Protein AF-A0A933FUB9-F1 (afdb_monomer)

Solvent-accessible surface area (backbone atoms only — not comparable to full-atom values): 6485 Å² total; per-residue (Å²): 135,90,83,84,85,88,80,86,84,77,80,75,79,77,78,80,79,75,74,81,74,70,82,67,77,73,54,90,71,52,78,44,75,47,70,46,88,99,54,66,40,17,46,36,33,28,35,37,64,31,77,91,29,58,87,46,100,74,54,43,64,40,63,72,87,72,70,56,59,45,81,44,77,43,56,65,81,65,48,91,80,30,72,69,47,45,52,50,53,51,53,51,50,50,50,69,76,77,108

Sequence (99 aa):
MKVIRPLLSMLLLAGTLGWIATPVSAQEGVLFKVQMPGTNYCHMKFPAIRPETLSWDRPVLKDASTGDLIDFYGSCNHDPLGKEEIIAQQVQRGRQQWG

Mean predicted aligned error: 11.89 Å

pLDDT: mean 82.63, std 16.96, range [34.78, 96.75]

Foldseek 3Di:
DDDDDDDDPPPPPPPPPVVPPPVPPPQVFWPDWDDDPPDQKIWTKGAAWDPVQLPPPFTDGDDVVVVRMDGDIGGVPDDNRDPVVSVVVVVVVVVVVVD

Structure (mmCIF, N/CA/C/O backbone):
data_AF-A0A933FUB9-F1
#
_entry.id   AF-A0A933FUB9-F1
#
loop_
_atom_site.group_PDB
_atom_site.id
_atom_site.type_symbol
_atom_site.label_atom_id
_atom_site.label_alt_id
_atom_site.label_comp_id
_atom_site.label_asym_id
_atom_site.label_entity_id
_atom_site.label_seq_id
_atom_site.pdbx_PDB_ins_code
_atom_site.Cartn_x
_atom_site.Cartn_y
_atom_site.Cartn_z
_atom_site.occupancy
_atom_site.B_iso_or_equiv
_atom_site.auth_seq_id
_atom_site.auth_comp_id
_atom_site.auth_asym_id
_atom_site.auth_atom_id
_atom_site.pdbx_PDB_model_num
ATOM 1 N N . MET A 1 1 ? 29.792 67.004 8.126 1.00 34.78 1 MET A N 1
ATOM 2 C CA . MET A 1 1 ? 29.092 67.142 6.825 1.00 34.78 1 MET A CA 1
ATOM 3 C C . MET A 1 1 ? 29.251 65.800 6.113 1.00 34.78 1 MET A C 1
ATOM 5 O O . MET A 1 1 ? 30.379 65.410 5.878 1.00 34.78 1 MET A O 1
ATOM 9 N N . LYS A 1 2 ? 28.281 64.882 6.211 1.00 46.78 2 LYS A N 1
ATOM 10 C CA . LYS A 1 2 ? 27.126 64.674 5.309 1.00 46.78 2 LYS A CA 1
ATOM 11 C C . LYS A 1 2 ? 27.558 64.373 3.868 1.00 46.78 2 LYS A C 1
ATOM 13 O O . LYS A 1 2 ? 27.934 65.310 3.187 1.00 46.78 2 LYS A O 1
ATOM 18 N N . VAL A 1 3 ? 27.473 63.100 3.452 1.00 60.06 3 VAL A N 1
ATOM 19 C CA . VAL A 1 3 ? 26.571 62.573 2.395 1.00 60.06 3 VAL A CA 1
ATOM 20 C C . VAL A 1 3 ? 26.639 61.021 2.360 1.00 60.06 3 VAL A C 1
ATOM 22 O O . VAL A 1 3 ? 27.721 60.461 2.291 1.00 60.06 3 VAL A O 1
ATOM 25 N N . ILE A 1 4 ? 25.571 60.322 2.779 1.00 58.31 4 ILE A N 1
ATOM 26 C CA . ILE A 1 4 ? 24.587 59.540 1.976 1.00 58.31 4 ILE A CA 1
ATOM 27 C C . ILE A 1 4 ? 25.009 58.066 1.703 1.00 58.31 4 ILE A C 1
ATOM 29 O O . ILE A 1 4 ? 25.825 57.781 0.839 1.00 58.31 4 ILE A O 1
ATOM 33 N N . ARG A 1 5 ? 24.388 57.129 2.449 1.00 58.66 5 ARG A N 1
ATOM 34 C CA . ARG A 1 5 ? 24.122 55.704 2.088 1.00 58.66 5 ARG A CA 1
ATOM 35 C C . ARG A 1 5 ? 22.916 55.677 1.110 1.00 58.66 5 ARG A C 1
ATOM 37 O O . ARG A 1 5 ? 22.182 56.663 1.185 1.00 58.66 5 ARG A O 1
ATOM 44 N N . PRO A 1 6 ? 22.573 54.629 0.315 1.00 60.72 6 PRO A N 1
ATOM 45 C CA . PRO A 1 6 ? 22.818 53.183 0.494 1.00 60.72 6 PRO A CA 1
ATOM 46 C C . PRO A 1 6 ? 23.139 52.442 -0.842 1.00 60.72 6 PRO A C 1
ATOM 48 O O . PRO A 1 6 ? 23.261 53.062 -1.886 1.00 60.72 6 PRO A O 1
ATOM 51 N N . LEU A 1 7 ? 23.368 51.127 -0.870 1.00 58.91 7 LEU A N 1
ATOM 52 C CA . LEU A 1 7 ? 22.338 50.163 -1.286 1.00 58.91 7 LEU A CA 1
ATOM 53 C C . LEU A 1 7 ? 22.784 48.738 -0.931 1.00 58.91 7 LEU A C 1
ATOM 55 O O . LEU A 1 7 ? 23.895 48.309 -1.234 1.00 58.91 7 LEU A O 1
ATOM 59 N N . LEU A 1 8 ? 21.870 48.033 -0.270 1.00 59.81 8 LEU A N 1
ATOM 60 C CA . LEU A 1 8 ? 21.917 46.620 0.071 1.00 59.81 8 LEU A CA 1
ATOM 61 C C . LEU A 1 8 ? 22.214 45.759 -1.165 1.00 59.81 8 LEU A C 1
ATOM 63 O O . LEU A 1 8 ? 21.364 45.630 -2.042 1.00 59.81 8 LEU A O 1
ATOM 67 N N . SER A 1 9 ? 23.379 45.110 -1.205 1.00 55.38 9 SER A N 1
ATOM 68 C CA . SER A 1 9 ? 23.608 43.986 -2.116 1.00 55.38 9 SER A CA 1
ATOM 69 C C . SER A 1 9 ? 23.111 42.712 -1.434 1.00 55.38 9 SER A C 1
ATOM 71 O O . SER A 1 9 ? 23.855 41.941 -0.835 1.00 55.38 9 SER A O 1
ATOM 73 N N . MET A 1 10 ? 21.788 42.572 -1.435 1.00 62.69 10 MET A N 1
ATOM 74 C CA . MET A 1 10 ? 21.078 41.381 -0.998 1.00 62.69 10 MET A CA 1
ATOM 75 C C . MET A 1 10 ? 21.142 40.364 -2.139 1.00 62.69 10 MET A C 1
ATOM 77 O O . MET A 1 10 ? 20.224 40.270 -2.949 1.00 62.69 10 MET A O 1
ATOM 81 N N . LEU A 1 11 ? 22.249 39.624 -2.238 1.00 60.09 11 LEU A N 1
ATOM 82 C CA . LEU A 1 11 ? 22.315 38.465 -3.122 1.00 60.09 11 LEU A CA 1
ATOM 83 C C . LEU A 1 11 ? 21.666 37.281 -2.395 1.00 60.09 11 LEU A C 1
ATOM 85 O O . LEU A 1 11 ? 22.319 36.488 -1.721 1.00 60.09 11 LEU A O 1
ATOM 89 N N . LEU A 1 12 ? 20.337 37.227 -2.477 1.00 63.34 12 LEU A N 1
ATOM 90 C CA . LEU A 1 12 ? 19.546 36.058 -2.112 1.00 63.34 12 LEU A CA 1
ATOM 91 C C . LEU A 1 12 ? 20.006 34.877 -2.977 1.00 63.34 12 LEU A C 1
ATOM 93 O O . LEU A 1 12 ? 19.679 34.811 -4.162 1.00 63.34 12 LEU A O 1
ATOM 97 N N . LEU A 1 13 ? 20.736 33.926 -2.390 1.00 60.53 13 LEU A N 1
ATOM 98 C CA . LEU A 1 13 ? 20.809 32.573 -2.938 1.00 60.53 13 LEU A CA 1
ATOM 99 C C . LEU A 1 13 ? 19.420 31.950 -2.763 1.00 60.53 13 LEU A C 1
ATOM 101 O O . LEU A 1 13 ? 19.111 31.351 -1.735 1.00 60.53 13 LEU A O 1
ATOM 105 N N . ALA A 1 14 ? 18.557 32.139 -3.759 1.00 63.16 14 ALA A N 1
ATOM 106 C CA . ALA A 1 14 ? 17.342 31.357 -3.896 1.00 63.16 14 ALA A CA 1
ATOM 107 C C . ALA A 1 14 ? 17.761 29.898 -4.118 1.00 63.16 14 ALA A C 1
ATOM 109 O O . ALA A 1 14 ? 18.196 29.521 -5.205 1.00 63.16 14 ALA A O 1
ATOM 110 N N . GLY A 1 15 ? 17.698 29.093 -3.057 1.00 60.06 15 GLY A N 1
ATOM 111 C CA . GLY A 1 15 ? 17.922 27.658 -3.135 1.00 60.06 15 GLY A CA 1
ATOM 112 C C . GLY A 1 15 ? 16.884 27.036 -4.060 1.00 60.06 15 GLY A C 1
ATOM 113 O O . GLY A 1 15 ? 15.716 26.916 -3.700 1.00 60.06 15 GLY A O 1
ATOM 114 N N . THR A 1 16 ? 17.298 26.633 -5.256 1.00 63.81 16 THR A N 1
ATOM 115 C CA . THR A 1 16 ? 16.468 25.851 -6.171 1.00 63.81 16 THR A CA 1
ATOM 116 C C . THR A 1 16 ? 16.495 24.383 -5.762 1.00 63.81 16 THR A C 1
ATOM 118 O O . THR A 1 16 ? 16.966 23.517 -6.489 1.00 63.81 16 THR A O 1
ATOM 121 N N . LEU A 1 17 ? 15.915 24.069 -4.604 1.00 58.47 17 LEU A N 1
ATOM 122 C CA . LEU A 1 17 ? 15.355 22.735 -4.395 1.00 58.47 17 LEU A CA 1
ATOM 123 C C . LEU A 1 17 ? 13.947 22.733 -4.991 1.00 58.47 17 LEU A C 1
ATOM 125 O O . LEU A 1 17 ? 12.939 22.673 -4.293 1.00 58.47 17 LEU A O 1
ATOM 129 N N . GLY A 1 18 ? 13.896 22.854 -6.320 1.00 53.22 18 GLY A N 1
ATOM 130 C CA . GLY A 1 18 ? 12.706 22.552 -7.100 1.00 53.22 18 GLY A CA 1
ATOM 131 C C . GLY A 1 18 ? 12.493 21.049 -7.050 1.00 53.22 18 GLY A C 1
ATOM 132 O O . GLY A 1 18 ? 12.911 20.329 -7.953 1.00 53.22 18 GLY A O 1
ATOM 133 N N . TRP A 1 19 ? 11.905 20.573 -5.954 1.00 59.75 19 TRP A N 1
ATOM 134 C CA . TRP A 1 19 ? 11.381 19.222 -5.853 1.00 59.75 19 TRP A CA 1
A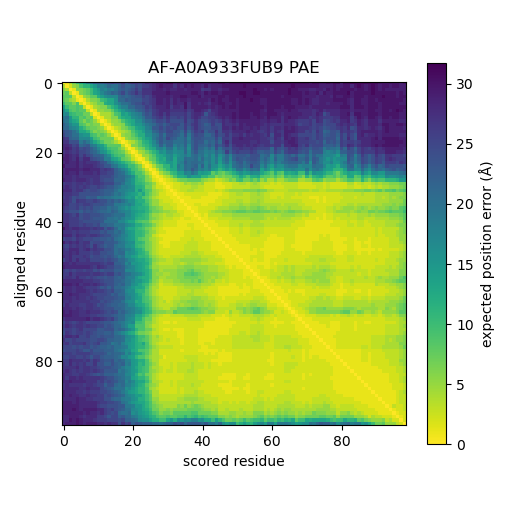TOM 135 C C . TRP A 1 19 ? 10.339 19.095 -6.958 1.00 59.75 19 TRP A C 1
ATOM 137 O O . TRP A 1 19 ? 9.237 19.635 -6.859 1.00 59.75 19 TRP A O 1
ATOM 147 N N . ILE A 1 20 ? 10.705 18.431 -8.051 1.00 55.47 20 ILE A N 1
ATOM 148 C CA . ILE A 1 20 ? 9.757 18.047 -9.087 1.00 55.47 20 ILE A CA 1
ATOM 149 C C . ILE A 1 20 ? 8.940 16.904 -8.481 1.00 55.47 20 ILE A C 1
ATOM 151 O O . ILE A 1 20 ? 9.171 15.729 -8.753 1.00 55.47 20 ILE A O 1
ATOM 155 N N . ALA A 1 21 ? 8.016 17.240 -7.583 1.00 53.88 21 ALA A N 1
ATOM 156 C CA . ALA A 1 21 ? 6.925 16.358 -7.230 1.00 53.88 21 ALA A CA 1
ATOM 157 C C . ALA A 1 21 ? 6.031 16.311 -8.468 1.00 53.88 21 ALA A C 1
ATOM 159 O O . ALA A 1 21 ? 5.075 17.071 -8.594 1.00 53.88 21 ALA A O 1
ATOM 160 N N . THR A 1 22 ? 6.402 15.482 -9.447 1.00 52.59 22 THR A N 1
ATOM 161 C CA . THR A 1 22 ? 5.428 15.092 -10.460 1.00 52.59 22 THR A CA 1
ATOM 162 C C . THR A 1 22 ? 4.291 14.423 -9.690 1.00 52.59 22 THR A C 1
ATOM 164 O O . THR A 1 22 ? 4.561 13.486 -8.929 1.00 52.59 22 THR A O 1
ATOM 167 N N . PRO A 1 23 ? 3.044 14.918 -9.782 1.00 50.28 23 PRO A N 1
ATOM 168 C CA . PRO A 1 23 ? 1.912 14.191 -9.246 1.00 50.28 23 PRO A CA 1
ATOM 169 C C . PRO A 1 23 ? 1.769 12.954 -10.125 1.00 50.28 23 PRO A C 1
ATOM 171 O O . PRO A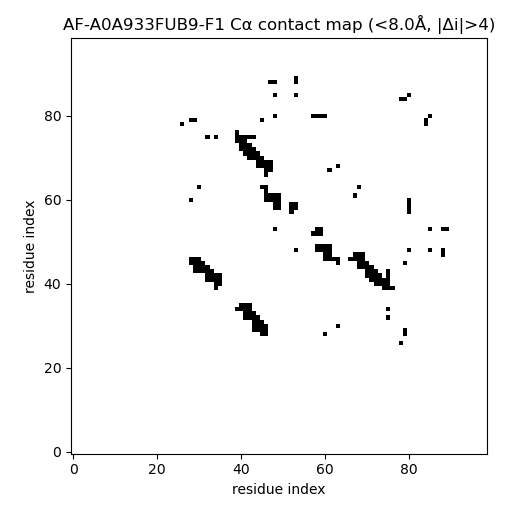 1 23 ? 1.094 12.959 -11.151 1.00 50.28 23 PRO A O 1
ATOM 174 N N . VAL A 1 24 ? 2.492 11.899 -9.769 1.00 53.56 24 VAL A N 1
ATOM 175 C CA . VAL A 1 24 ? 2.208 10.574 -10.282 1.00 53.56 24 VAL A CA 1
ATOM 176 C C . VAL A 1 24 ? 0.785 10.292 -9.818 1.00 53.56 24 VAL A C 1
ATOM 178 O O . VAL A 1 24 ? 0.473 10.468 -8.639 1.00 53.56 24 VAL A O 1
ATOM 181 N N . SER A 1 25 ? -0.089 9.988 -10.776 1.00 50.91 25 SER A N 1
ATOM 182 C CA . SER A 1 25 ? -1.497 9.663 -10.555 1.00 50.91 25 SER A CA 1
ATOM 183 C C . SER A 1 25 ? -1.644 8.870 -9.262 1.00 50.91 25 SER A C 1
ATOM 185 O O . SER A 1 25 ? -1.030 7.805 -9.144 1.00 50.91 25 SER A O 1
ATOM 187 N N . ALA A 1 26 ? -2.389 9.410 -8.294 1.00 53.56 26 ALA A N 1
ATOM 188 C CA . ALA A 1 26 ? -2.676 8.703 -7.058 1.00 53.56 26 ALA A CA 1
ATOM 189 C C . ALA A 1 26 ? -3.312 7.365 -7.445 1.00 53.56 26 ALA A C 1
ATOM 191 O O . ALA A 1 26 ? -4.425 7.337 -7.968 1.00 53.56 26 ALA A O 1
ATOM 192 N N . GLN A 1 27 ? -2.568 6.268 -7.281 1.00 63.12 27 GLN A N 1
ATOM 193 C CA . GLN A 1 27 ? -3.162 4.943 -7.330 1.00 63.12 27 GLN A CA 1
ATOM 194 C C . GLN A 1 27 ? -4.255 4.920 -6.259 1.00 63.12 27 GLN A C 1
ATOM 196 O O . GLN A 1 27 ? -3.998 5.320 -5.121 1.00 63.12 27 GLN A O 1
ATOM 201 N N . GLU A 1 28 ? -5.469 4.524 -6.643 1.00 68.12 28 GLU A N 1
ATOM 202 C CA . GLU A 1 28 ? -6.635 4.480 -5.757 1.00 68.12 28 GLU A CA 1
ATOM 203 C C . GLU A 1 28 ? -6.249 3.800 -4.428 1.00 68.12 28 GLU A C 1
ATOM 205 O O . GLU A 1 28 ? -5.796 2.656 -4.415 1.00 68.12 28 GLU A O 1
ATOM 210 N N . GLY A 1 29 ? -6.359 4.527 -3.311 1.00 81.12 29 GLY A N 1
ATOM 211 C CA . GLY A 1 29 ? -6.012 4.026 -1.977 1.00 81.12 29 GLY A CA 1
ATOM 212 C C . GLY A 1 29 ? -4.571 4.243 -1.490 1.00 81.12 29 GLY A C 1
ATOM 213 O O . GLY A 1 29 ? -4.285 3.936 -0.334 1.00 81.12 29 GLY A O 1
ATOM 214 N N . VAL A 1 30 ? -3.665 4.821 -2.286 1.00 91.31 30 VAL A N 1
ATOM 215 C CA . VAL A 1 30 ? -2.353 5.281 -1.793 1.00 91.31 30 VAL A CA 1
ATOM 216 C C . VAL A 1 30 ? -2.494 6.661 -1.151 1.00 91.31 30 VAL A C 1
ATOM 218 O O . VAL A 1 30 ? -2.832 7.635 -1.816 1.00 91.31 30 VAL A O 1
ATOM 221 N N . LEU A 1 31 ? -2.205 6.757 0.148 1.00 91.69 31 LEU A N 1
ATOM 222 C CA . LEU A 1 31 ? -2.323 7.999 0.924 1.00 91.69 31 LEU A CA 1
ATOM 223 C C . LEU A 1 31 ? -1.136 8.931 0.703 1.00 91.69 31 LEU A C 1
ATOM 225 O O . LEU A 1 31 ? -1.272 10.151 0.730 1.00 91.69 31 LEU A O 1
ATOM 229 N N . PHE A 1 32 ? 0.046 8.348 0.533 1.00 90.75 32 PHE A N 1
ATOM 230 C CA . PHE A 1 32 ? 1.288 9.083 0.377 1.00 90.75 32 PHE A CA 1
ATOM 231 C C . PHE A 1 32 ? 2.283 8.282 -0.454 1.00 90.75 32 PHE A C 1
ATOM 233 O O . PHE A 1 32 ? 2.361 7.059 -0.339 1.00 90.75 32 PHE A O 1
ATOM 240 N N . LYS A 1 33 ? 3.063 8.989 -1.272 1.00 94.31 33 LYS A N 1
ATOM 241 C CA . LYS A 1 33 ? 4.114 8.422 -2.111 1.00 94.31 33 LYS A CA 1
ATOM 242 C C . LYS A 1 33 ? 5.233 9.437 -2.297 1.00 94.31 33 LYS A C 1
ATOM 244 O O . LYS A 1 33 ? 4.992 10.533 -2.796 1.00 94.31 33 LYS A O 1
ATOM 249 N N . VAL A 1 34 ? 6.454 9.053 -1.941 1.00 94.81 34 VAL A N 1
ATOM 250 C CA . VAL A 1 34 ? 7.668 9.840 -2.174 1.00 94.81 34 VAL A CA 1
ATOM 251 C C . VAL A 1 34 ? 8.703 8.996 -2.890 1.00 94.81 34 VAL A C 1
ATOM 253 O O . VAL A 1 34 ? 9.156 7.972 -2.385 1.00 94.81 34 VAL A O 1
ATOM 256 N N . GLN A 1 35 ? 9.075 9.457 -4.079 1.00 95.75 35 GLN A N 1
ATOM 257 C CA . GLN A 1 35 ? 10.092 8.844 -4.919 1.00 95.75 35 GLN A CA 1
ATOM 258 C C . GLN A 1 35 ? 11.480 9.371 -4.562 1.00 95.75 35 GLN A C 1
ATOM 260 O O . GLN A 1 35 ? 11.683 10.578 -4.409 1.00 95.75 35 GLN A O 1
ATOM 265 N N . MET A 1 36 ? 12.452 8.464 -4.486 1.00 93.50 36 MET A N 1
ATOM 266 C CA . MET A 1 36 ? 13.861 8.816 -4.381 1.00 93.50 36 MET A CA 1
ATOM 267 C C . MET A 1 36 ? 14.367 9.347 -5.739 1.00 93.50 36 MET A C 1
ATOM 269 O O . MET A 1 36 ? 14.219 8.652 -6.752 1.00 93.50 36 MET A O 1
ATOM 273 N N . PRO A 1 37 ? 14.982 10.548 -5.784 1.00 93.94 37 PRO A N 1
ATOM 274 C CA . PRO A 1 37 ? 15.415 11.179 -7.030 1.00 93.94 37 PRO A CA 1
ATOM 275 C C . PRO A 1 37 ? 16.284 10.268 -7.902 1.00 93.94 37 PRO A C 1
ATOM 277 O O . PRO A 1 37 ? 17.219 9.638 -7.416 1.00 93.94 37 PRO A O 1
ATOM 280 N N . GLY A 1 38 ? 15.981 10.211 -9.201 1.00 93.69 38 GLY A N 1
ATOM 281 C CA . GLY A 1 38 ? 16.749 9.425 -10.173 1.00 93.69 38 GLY A CA 1
ATOM 282 C C . GLY A 1 38 ? 16.544 7.906 -10.106 1.00 93.69 38 GLY A C 1
ATOM 283 O O . GLY A 1 38 ? 17.248 7.181 -10.802 1.00 93.69 38 GLY A O 1
ATOM 284 N N . THR A 1 39 ? 15.594 7.405 -9.308 1.00 94.69 39 THR A N 1
ATOM 285 C CA . THR A 1 39 ? 15.332 5.961 -9.161 1.00 94.69 39 THR A CA 1
ATOM 286 C C . THR A 1 39 ? 13.840 5.633 -9.262 1.00 94.69 39 THR A C 1
ATOM 288 O O . THR A 1 39 ? 12.996 6.514 -9.127 1.00 94.69 39 THR A O 1
ATOM 291 N N . ASN A 1 40 ? 13.491 4.355 -9.444 1.00 93.44 40 ASN A N 1
ATOM 292 C CA . ASN A 1 40 ? 12.115 3.857 -9.287 1.00 93.44 40 ASN A CA 1
ATOM 293 C C . ASN A 1 40 ? 11.825 3.388 -7.846 1.00 93.44 40 ASN A C 1
ATOM 295 O O . ASN A 1 40 ? 10.960 2.543 -7.636 1.00 93.44 40 ASN A O 1
ATOM 299 N N . TYR A 1 41 ? 12.585 3.865 -6.861 1.00 95.56 41 TYR A N 1
ATOM 300 C CA . TYR A 1 41 ? 12.390 3.502 -5.464 1.00 95.56 41 TYR A CA 1
ATOM 301 C C . TYR A 1 41 ? 11.500 4.535 -4.772 1.00 95.56 41 TYR A C 1
ATOM 303 O O . TYR A 1 41 ? 11.758 5.737 -4.852 1.00 95.56 41 TYR A O 1
ATOM 311 N N . CYS A 1 42 ? 10.462 4.071 -4.088 1.00 96.25 42 CYS A N 1
ATOM 312 C CA . CYS A 1 42 ? 9.492 4.887 -3.386 1.00 96.25 42 CYS A CA 1
ATOM 313 C C . CYS A 1 42 ? 9.296 4.423 -1.947 1.00 96.25 42 CYS A C 1
ATOM 315 O O . CYS A 1 42 ? 9.280 3.230 -1.649 1.00 96.25 42 CYS A O 1
ATOM 317 N N . HIS A 1 43 ? 9.059 5.409 -1.091 1.00 96.75 43 HIS A N 1
ATOM 318 C CA . HIS A 1 43 ? 8.374 5.255 0.181 1.00 96.75 43 HIS A CA 1
ATOM 319 C C . HIS A 1 43 ? 6.883 5.521 -0.052 1.00 96.75 43 HIS A C 1
ATOM 321 O O . HIS A 1 43 ? 6.517 6.592 -0.540 1.00 96.75 43 HIS A O 1
ATOM 327 N N . MET A 1 44 ? 6.028 4.542 0.224 1.00 95.50 44 MET A N 1
ATOM 328 C CA . MET A 1 44 ? 4.583 4.611 0.012 1.00 95.50 44 MET A CA 1
ATOM 329 C C . MET A 1 44 ? 3.838 4.275 1.296 1.00 95.50 44 MET A C 1
ATOM 331 O O . MET A 1 44 ? 4.265 3.418 2.061 1.00 95.50 44 MET A O 1
ATOM 335 N N . LYS A 1 45 ? 2.688 4.917 1.502 1.00 96.06 45 LYS A N 1
ATOM 336 C CA . LYS A 1 45 ? 1.789 4.623 2.617 1.00 96.06 45 LYS A CA 1
ATOM 337 C C . LYS A 1 45 ? 0.371 4.402 2.112 1.00 96.06 45 LYS A C 1
ATOM 339 O O . LYS A 1 45 ? -0.162 5.255 1.401 1.00 96.06 45 LYS A O 1
ATOM 344 N N . PHE A 1 46 ? -0.237 3.282 2.481 1.00 96.19 46 PHE A N 1
ATOM 345 C CA . PHE A 1 46 ? -1.588 2.894 2.059 1.00 96.19 46 PHE A CA 1
ATOM 346 C C . PHE A 1 46 ? -2.284 2.055 3.145 1.00 96.19 46 PHE A C 1
ATOM 348 O O . PHE A 1 46 ? -1.593 1.467 3.974 1.00 96.19 46 PHE A O 1
ATOM 355 N N . PRO A 1 47 ? -3.627 2.004 3.207 1.00 96.56 47 PRO A N 1
ATOM 356 C CA . PRO A 1 47 ? -4.329 1.163 4.174 1.00 96.56 47 PRO A CA 1
ATOM 357 C C . PRO A 1 47 ? -4.062 -0.324 3.933 1.00 96.56 47 PRO A C 1
ATOM 359 O O . PRO A 1 47 ? -3.899 -0.747 2.794 1.00 96.56 47 PRO A O 1
ATOM 362 N N . ALA A 1 48 ? -4.068 -1.138 4.985 1.00 96.38 48 ALA A N 1
ATOM 363 C CA . ALA A 1 48 ? -4.021 -2.589 4.832 1.00 96.38 48 ALA A CA 1
ATOM 364 C C . ALA A 1 48 ? -5.283 -3.125 4.129 1.00 96.38 48 ALA A C 1
ATOM 366 O O . ALA A 1 48 ? -6.328 -2.470 4.083 1.00 96.38 48 ALA A O 1
ATOM 367 N N . ILE A 1 49 ? -5.222 -4.353 3.615 1.00 96.31 49 ILE A N 1
ATOM 368 C CA . ILE A 1 49 ? -6.375 -5.024 3.011 1.00 96.31 4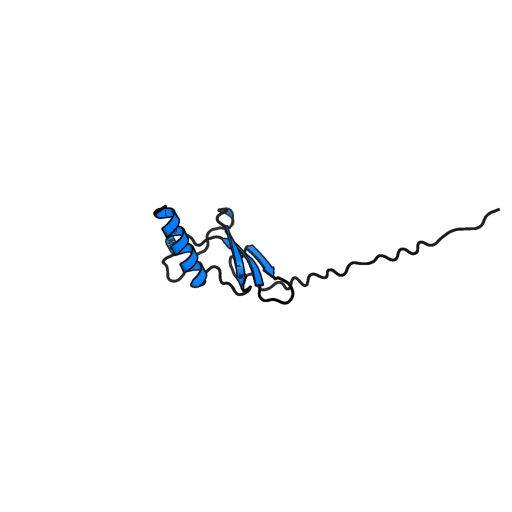9 ILE A CA 1
ATOM 369 C C . ILE A 1 49 ? -7.352 -5.461 4.110 1.00 96.31 49 ILE A C 1
ATOM 371 O O . ILE A 1 49 ? -6.971 -5.980 5.167 1.00 96.31 49 ILE A O 1
ATOM 375 N N . ARG A 1 50 ? -8.651 -5.284 3.851 1.00 95.19 50 ARG A N 1
ATOM 376 C CA . ARG A 1 50 ? -9.732 -5.752 4.721 1.00 95.19 50 ARG A CA 1
ATOM 377 C C . ARG A 1 50 ? -9.610 -7.254 4.969 1.00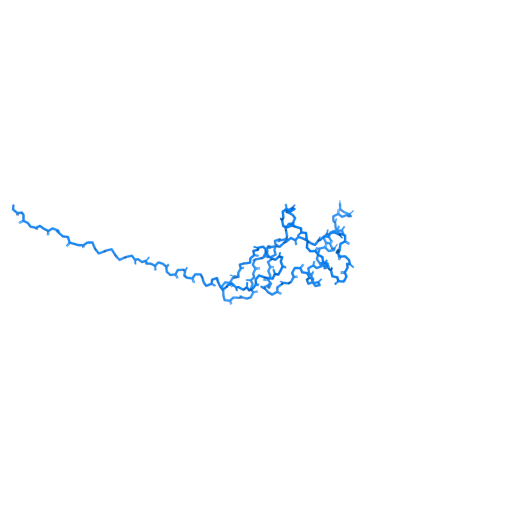 95.19 50 ARG A C 1
ATOM 379 O O . ARG A 1 50 ? -9.575 -8.014 3.994 1.00 95.19 50 ARG A O 1
ATOM 386 N N . PRO A 1 51 ? -9.562 -7.710 6.234 1.00 93.25 51 PRO A N 1
ATOM 387 C CA . PRO A 1 51 ? -9.308 -9.101 6.539 1.00 93.25 51 PRO A CA 1
ATOM 388 C C . PRO A 1 51 ? -10.233 -10.097 5.876 1.00 93.25 51 PRO A C 1
ATOM 390 O O . PRO A 1 51 ? -9.758 -11.103 5.352 1.00 93.25 51 PRO A O 1
ATOM 393 N N . GLU A 1 52 ? -11.506 -9.760 5.834 1.00 94.12 52 GLU A N 1
ATOM 394 C CA . GLU A 1 52 ? -12.579 -10.514 5.215 1.00 94.12 52 GLU A CA 1
ATOM 395 C C . GLU A 1 52 ? -12.451 -10.634 3.686 1.00 94.12 52 GLU A C 1
ATOM 397 O O . GLU A 1 52 ? -13.004 -11.569 3.115 1.00 94.12 52 GLU A O 1
ATOM 402 N N . THR A 1 53 ? -11.690 -9.746 3.031 1.00 95.00 53 THR A N 1
ATOM 403 C CA . THR A 1 53 ? -11.487 -9.744 1.566 1.00 95.00 53 THR A CA 1
ATOM 404 C C . THR A 1 53 ? -10.102 -10.225 1.131 1.00 95.00 53 THR A C 1
ATOM 406 O O . THR A 1 53 ? -9.841 -10.340 -0.061 1.00 95.00 53 THR A O 1
ATOM 409 N N . LEU A 1 54 ? -9.196 -10.521 2.070 1.00 92.44 54 LEU A N 1
ATOM 410 C CA . LEU A 1 54 ? -7.792 -10.828 1.760 1.00 92.44 54 LEU A CA 1
ATOM 411 C C . LEU A 1 54 ? -7.608 -12.113 0.924 1.00 92.44 54 LEU A C 1
ATOM 413 O O . LEU A 1 54 ? -6.570 -12.304 0.293 1.00 92.44 54 LEU A O 1
ATOM 417 N N . SER A 1 55 ? -8.592 -13.010 0.932 1.00 89.38 55 SER A N 1
ATOM 418 C CA . SER A 1 55 ? -8.607 -14.236 0.125 1.00 89.38 55 SER A CA 1
ATOM 419 C C . SER A 1 55 ? -9.428 -14.118 -1.162 1.00 89.38 55 SER A C 1
ATOM 421 O O . SER A 1 55 ? -9.577 -15.110 -1.869 1.00 89.38 55 SER A O 1
ATOM 423 N N . TRP A 1 56 ? -10.010 -12.951 -1.449 1.00 91.69 56 TRP A N 1
ATOM 424 C CA . TRP A 1 56 ? -10.859 -12.756 -2.622 1.00 91.69 56 TRP A CA 1
ATOM 425 C C . TRP A 1 56 ? -10.016 -12.451 -3.857 1.00 91.69 56 TRP A C 1
ATOM 427 O O . TRP A 1 56 ? -8.929 -11.888 -3.756 1.00 91.69 56 TRP A O 1
ATOM 437 N N . ASP A 1 57 ? -10.579 -12.716 -5.036 1.00 88.12 57 ASP A N 1
ATOM 438 C CA . ASP A 1 57 ? -9.965 -12.341 -6.317 1.00 88.12 57 ASP A CA 1
ATOM 439 C C . ASP A 1 57 ? -9.795 -10.819 -6.467 1.00 88.12 57 ASP A C 1
ATOM 441 O O . ASP A 1 57 ? -8.958 -10.347 -7.234 1.00 88.12 57 ASP A O 1
ATOM 445 N N . ARG A 1 58 ? -10.612 -10.038 -5.745 1.00 88.88 58 ARG A N 1
ATOM 446 C CA . ARG A 1 58 ? -10.583 -8.571 -5.720 1.00 88.88 58 ARG A CA 1
ATOM 447 C C . ARG A 1 58 ? -10.624 -8.068 -4.271 1.00 88.88 58 ARG A C 1
ATOM 449 O O . ARG A 1 58 ? -11.710 -7.754 -3.776 1.00 88.88 58 ARG A O 1
ATOM 456 N N . PRO A 1 59 ? -9.475 -8.026 -3.578 1.00 93.62 59 PRO A N 1
ATOM 457 C CA . PRO A 1 59 ? -9.401 -7.510 -2.220 1.00 93.62 59 PRO A CA 1
ATOM 458 C C . PRO A 1 59 ? -9.706 -6.015 -2.177 1.00 93.62 59 PRO A C 1
ATOM 460 O O . PRO A 1 59 ? -9.553 -5.293 -3.162 1.00 93.62 59 PRO A O 1
ATOM 463 N N . VAL A 1 60 ? -10.139 -5.549 -1.009 1.00 95.00 60 VAL A N 1
ATOM 464 C CA . VAL A 1 60 ? -10.517 -4.154 -0.788 1.00 95.00 60 VAL A CA 1
ATOM 465 C C . VAL A 1 60 ? -9.685 -3.592 0.353 1.00 95.00 60 VAL A C 1
ATOM 467 O O . VAL A 1 60 ? -9.533 -4.229 1.396 1.00 95.00 60 VAL A O 1
ATOM 470 N N . LEU A 1 61 ? -9.158 -2.385 0.173 1.00 95.56 61 LEU A N 1
ATOM 471 C CA . LEU A 1 61 ? -8.420 -1.692 1.223 1.00 95.56 61 LEU A CA 1
ATOM 472 C C . LEU A 1 61 ? -9.353 -1.295 2.377 1.00 95.56 61 LEU A C 1
ATOM 474 O O . LEU A 1 61 ? -10.560 -1.066 2.215 1.00 95.56 61 LEU A O 1
ATOM 478 N N . LYS A 1 62 ? -8.791 -1.229 3.580 1.00 95.44 62 LYS A N 1
ATOM 479 C CA . LYS A 1 62 ? -9.459 -0.630 4.734 1.00 95.44 62 LYS A CA 1
ATOM 480 C C . LYS A 1 62 ? -9.688 0.858 4.500 1.00 95.44 62 LYS A C 1
ATOM 482 O O . LYS A 1 62 ? -9.041 1.487 3.666 1.00 95.44 62 LYS A O 1
ATOM 487 N N . ASP A 1 63 ? -10.604 1.423 5.280 1.00 92.50 63 ASP A N 1
ATOM 488 C CA . ASP A 1 63 ? -10.704 2.875 5.362 1.00 92.50 63 ASP A CA 1
ATOM 489 C C . ASP A 1 63 ? -9.411 3.443 5.972 1.00 92.50 63 ASP A C 1
ATOM 491 O O . ASP A 1 63 ? -8.884 2.904 6.954 1.00 92.50 63 ASP A O 1
ATOM 495 N N . ALA A 1 64 ? -8.898 4.525 5.392 1.00 90.69 64 ALA A N 1
ATOM 496 C CA . ALA A 1 64 ? -7.679 5.184 5.848 1.00 90.69 64 ALA A CA 1
ATOM 497 C C . ALA A 1 64 ? -7.774 5.680 7.301 1.00 90.69 64 ALA A C 1
ATOM 499 O O . ALA A 1 64 ? -6.759 5.756 7.994 1.00 90.69 64 ALA A O 1
ATOM 500 N N . SER A 1 65 ? -8.984 5.964 7.792 1.00 90.06 65 SER A N 1
ATOM 501 C CA . SER A 1 65 ? -9.242 6.392 9.166 1.00 90.06 65 SER A CA 1
ATOM 502 C C . SER A 1 65 ? -9.050 5.279 10.197 1.00 90.06 65 SER A C 1
ATOM 504 O O . SER A 1 65 ? -9.006 5.566 11.391 1.00 90.06 65 SER A O 1
ATOM 506 N N . THR A 1 66 ? -8.954 4.011 9.778 1.00 88.81 66 THR A N 1
ATOM 507 C CA . THR A 1 66 ? -8.767 2.878 10.704 1.00 88.81 66 THR A CA 1
ATOM 508 C C . THR A 1 66 ? -7.376 2.844 11.336 1.00 88.81 66 THR A C 1
ATOM 510 O O . THR A 1 66 ? -7.183 2.158 12.337 1.00 88.81 66 THR A O 1
ATOM 513 N N . GLY A 1 67 ? -6.407 3.568 10.766 1.00 87.81 67 GLY A N 1
ATOM 514 C CA . GLY A 1 67 ? -5.033 3.637 11.265 1.00 87.81 67 GLY A CA 1
ATOM 515 C C . GLY A 1 67 ? -4.176 2.401 10.973 1.00 87.81 67 GLY A C 1
ATOM 516 O O . GLY A 1 67 ? -2.974 2.440 11.224 1.00 87.81 67 GLY A O 1
ATOM 517 N N . ASP A 1 68 ? -4.751 1.339 10.403 1.00 93.25 68 ASP A N 1
ATOM 518 C CA . ASP A 1 68 ? -3.998 0.176 9.935 1.00 93.25 68 ASP A CA 1
ATOM 519 C C . ASP A 1 68 ? -3.416 0.464 8.548 1.00 93.25 68 ASP A C 1
ATOM 521 O O . ASP A 1 68 ? -4.061 0.256 7.515 1.00 93.25 68 ASP A O 1
ATOM 525 N N . LEU A 1 69 ? -2.219 1.049 8.558 1.00 95.44 69 LEU A N 1
ATOM 526 C CA . LEU A 1 69 ? -1.516 1.536 7.380 1.00 95.44 69 LEU A CA 1
ATOM 527 C C . LEU A 1 69 ? -0.242 0.723 7.160 1.00 95.44 69 LEU A C 1
ATOM 529 O O . LEU A 1 69 ? 0.576 0.576 8.068 1.00 95.44 69 LEU A O 1
ATOM 533 N N . ILE A 1 70 ? -0.045 0.275 5.927 1.00 95.94 70 ILE A N 1
ATOM 534 C CA . ILE A 1 70 ? 1.204 -0.306 5.457 1.00 95.94 70 ILE A CA 1
ATOM 535 C C . ILE A 1 70 ? 2.164 0.824 5.107 1.00 95.94 70 ILE A C 1
ATOM 537 O O . ILE A 1 70 ? 1.816 1.765 4.387 1.00 95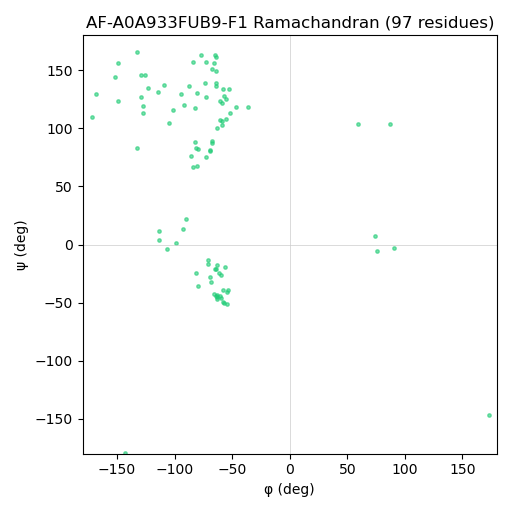.94 70 ILE A O 1
ATOM 541 N N . ASP A 1 71 ? 3.375 0.713 5.639 1.00 96.00 71 ASP A N 1
ATOM 542 C CA . ASP A 1 71 ? 4.508 1.560 5.309 1.00 96.00 71 ASP A CA 1
ATOM 543 C C . ASP A 1 71 ? 5.461 0.759 4.407 1.00 96.00 71 ASP A C 1
ATOM 545 O O . ASP A 1 71 ? 6.115 -0.190 4.849 1.00 96.00 71 ASP A O 1
ATOM 549 N N . PHE A 1 72 ? 5.445 1.073 3.113 1.00 96.44 72 PHE A N 1
ATOM 550 C CA . PHE A 1 72 ? 6.095 0.299 2.065 1.00 96.44 72 PHE A CA 1
ATOM 551 C C . PHE A 1 72 ? 7.307 1.029 1.495 1.00 96.44 72 PHE A C 1
ATOM 553 O O . PHE A 1 72 ? 7.254 2.214 1.164 1.00 96.44 72 PHE A O 1
ATOM 560 N N . TYR A 1 73 ? 8.380 0.274 1.286 1.00 96.06 73 TYR A N 1
ATOM 561 C CA . TYR A 1 73 ? 9.604 0.741 0.656 1.00 96.06 73 TYR A CA 1
ATOM 562 C C . TYR A 1 73 ? 9.967 -0.195 -0.496 1.00 96.06 73 TYR A C 1
ATOM 564 O O . TYR A 1 73 ? 10.292 -1.361 -0.276 1.00 96.06 73 TYR A O 1
ATOM 572 N N . GLY A 1 74 ? 9.912 0.298 -1.731 1.00 95.75 74 GLY A N 1
ATOM 573 C CA . GLY A 1 74 ? 10.132 -0.548 -2.902 1.00 95.75 74 GLY A CA 1
ATOM 574 C C . GLY A 1 74 ? 9.861 0.173 -4.210 1.00 95.75 74 GLY A C 1
ATOM 575 O O . GLY A 1 74 ? 10.125 1.364 -4.325 1.00 95.75 74 GLY A O 1
ATOM 576 N N . SER A 1 75 ? 9.362 -0.535 -5.223 1.00 95.25 75 SER A N 1
ATOM 577 C CA . SER A 1 75 ? 9.083 0.095 -6.517 1.00 95.25 75 SER A CA 1
ATOM 578 C C . SER A 1 75 ? 7.988 1.158 -6.402 1.00 95.25 75 SER A C 1
ATOM 580 O O . SER A 1 75 ? 6.957 0.921 -5.781 1.00 95.25 75 SER A O 1
ATOM 582 N N . CYS A 1 76 ? 8.140 2.295 -7.083 1.00 94.06 76 CYS A N 1
ATOM 583 C CA . CYS A 1 76 ? 7.055 3.269 -7.205 1.00 94.06 76 CYS A CA 1
ATOM 584 C C . CYS A 1 76 ? 5.835 2.716 -7.948 1.00 94.06 76 CYS A C 1
ATOM 586 O O . CYS A 1 76 ? 4.757 3.292 -7.845 1.00 94.06 76 CYS A O 1
ATOM 588 N N . ASN A 1 77 ? 5.972 1.619 -8.689 1.00 92.94 77 ASN A N 1
ATOM 589 C CA . ASN A 1 77 ? 4.856 0.979 -9.382 1.00 92.94 77 ASN A CA 1
ATOM 590 C C . ASN A 1 77 ? 4.195 -0.125 -8.546 1.00 92.94 77 ASN A C 1
ATOM 592 O O . ASN A 1 77 ? 3.429 -0.909 -9.100 1.00 92.94 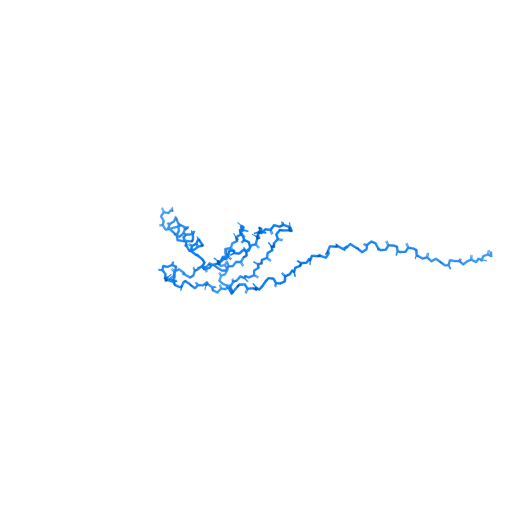77 ASN A O 1
ATOM 596 N N . HIS A 1 78 ? 4.501 -0.203 -7.245 1.00 94.31 78 HIS A N 1
ATOM 597 C CA . HIS A 1 78 ? 3.843 -1.138 -6.337 1.00 94.31 78 HIS A CA 1
ATOM 598 C C . HIS A 1 78 ? 2.335 -0.903 -6.317 1.00 94.31 78 HIS A C 1
ATOM 600 O O . HIS A 1 78 ? 1.875 0.236 -6.205 1.00 94.31 78 HIS A O 1
ATOM 606 N N . ASP A 1 79 ? 1.583 -1.992 -6.419 1.00 94.00 79 ASP A N 1
ATOM 607 C CA . ASP A 1 79 ? 0.129 -1.991 -6.339 1.00 94.00 79 ASP A CA 1
ATOM 608 C C . ASP A 1 79 ? -0.289 -2.471 -4.937 1.00 94.00 79 ASP A C 1
ATOM 610 O O . ASP A 1 79 ? -0.040 -3.634 -4.606 1.00 94.00 79 ASP A O 1
ATOM 614 N N . PRO A 1 80 ? -0.940 -1.622 -4.116 1.00 94.69 80 PRO A N 1
ATOM 615 C CA . PRO A 1 80 ? -1.493 -2.004 -2.812 1.00 94.69 80 PRO A CA 1
ATOM 616 C C . PRO A 1 80 ? -2.480 -3.180 -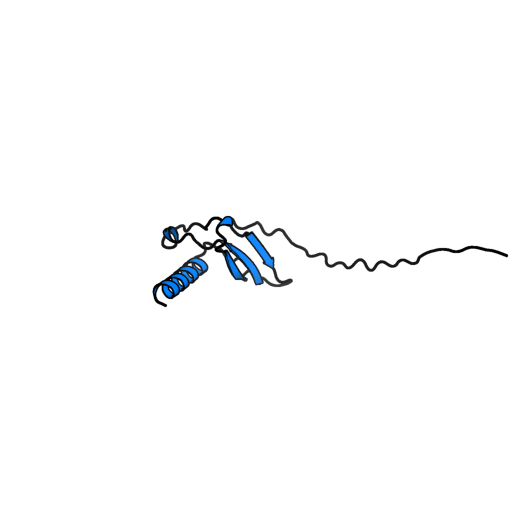2.846 1.00 94.69 80 PRO A C 1
ATOM 618 O O . PRO A 1 80 ? -2.759 -3.782 -1.811 1.00 94.69 80 PRO A O 1
ATOM 621 N N . LEU A 1 81 ? -3.041 -3.488 -4.018 1.00 94.81 81 LEU A N 1
ATOM 622 C CA . LEU A 1 81 ? -3.932 -4.625 -4.256 1.00 94.81 81 LEU A CA 1
ATOM 623 C C . LEU A 1 81 ? -3.301 -5.670 -5.189 1.00 94.81 81 LEU A C 1
ATOM 625 O O . LEU A 1 81 ? -3.974 -6.594 -5.647 1.00 94.81 81 LEU A O 1
ATOM 629 N N . GLY A 1 82 ? -2.000 -5.547 -5.451 1.00 93.69 82 GLY A N 1
ATOM 630 C CA . GLY A 1 82 ? -1.234 -6.474 -6.264 1.00 93.69 82 GLY A CA 1
ATOM 631 C C . GLY A 1 82 ? -0.983 -7.802 -5.552 1.00 93.69 82 GLY A C 1
ATO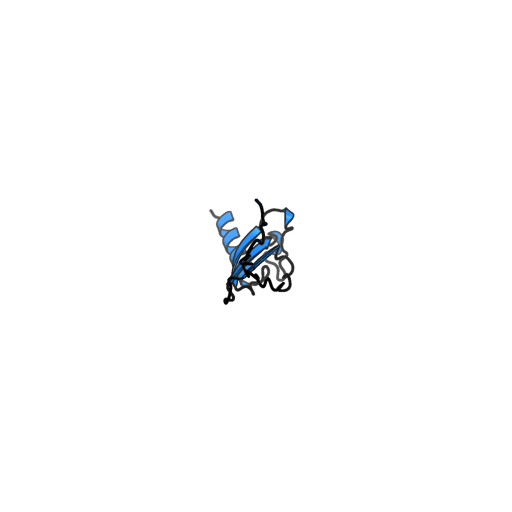M 632 O O . GLY A 1 82 ? -0.968 -7.904 -4.325 1.00 93.69 82 GLY A O 1
ATOM 633 N N . LYS A 1 83 ? -0.721 -8.848 -6.342 1.00 93.31 83 LYS A N 1
ATOM 634 C CA . LYS A 1 83 ? -0.491 -10.215 -5.841 1.00 93.31 83 LYS A CA 1
ATOM 635 C C . LYS A 1 83 ? 0.608 -10.295 -4.776 1.00 93.31 83 LYS A C 1
ATOM 637 O O . LYS A 1 83 ? 0.470 -11.054 -3.821 1.00 93.31 83 LYS A O 1
ATOM 642 N N . GLU A 1 84 ? 1.690 -9.539 -4.948 1.00 93.38 84 GLU A N 1
ATOM 643 C CA . GLU A 1 84 ? 2.813 -9.525 -4.004 1.00 93.38 84 GLU A CA 1
ATOM 644 C C . GLU A 1 84 ? 2.387 -8.999 -2.627 1.00 93.38 84 GLU A C 1
ATOM 646 O O . GLU A 1 84 ? 2.671 -9.639 -1.614 1.00 93.38 84 GLU A O 1
ATOM 651 N N . GLU A 1 85 ? 1.629 -7.900 -2.594 1.00 95.25 85 GLU A N 1
ATOM 652 C CA . GLU A 1 85 ? 1.113 -7.301 -1.359 1.00 95.25 85 GLU A CA 1
ATOM 653 C C . GLU A 1 85 ? 0.099 -8.218 -0.662 1.00 95.25 85 GLU A C 1
ATOM 655 O O . GLU A 1 85 ? 0.172 -8.433 0.549 1.00 95.25 85 GLU A O 1
ATOM 660 N N . ILE A 1 86 ? -0.800 -8.839 -1.434 1.00 95.25 86 ILE A N 1
ATOM 661 C CA . ILE A 1 86 ? -1.780 -9.802 -0.913 1.00 95.25 86 ILE A CA 1
ATOM 662 C C . ILE A 1 86 ? -1.067 -10.951 -0.193 1.00 95.25 86 ILE A C 1
ATOM 664 O O . ILE A 1 86 ? -1.401 -11.274 0.948 1.00 95.25 86 ILE A O 1
ATOM 668 N N . ILE A 1 87 ? -0.066 -11.558 -0.837 1.00 95.06 87 ILE A N 1
ATOM 669 C CA . ILE A 1 87 ? 0.694 -12.672 -0.257 1.00 95.06 87 ILE A CA 1
ATOM 670 C C . ILE A 1 87 ? 1.438 -12.215 1.002 1.00 95.06 87 ILE A C 1
ATOM 672 O O . ILE A 1 87 ? 1.417 -12.918 2.015 1.00 95.06 87 ILE A O 1
ATOM 676 N N . ALA A 1 88 ? 2.064 -11.036 0.970 1.00 95.38 88 ALA A N 1
ATOM 677 C CA . ALA A 1 88 ? 2.774 -10.490 2.121 1.00 95.38 88 ALA A CA 1
ATOM 678 C C . ALA A 1 88 ? 1.843 -10.335 3.336 1.00 95.38 88 ALA A C 1
ATOM 680 O O . ALA A 1 88 ? 2.155 -10.845 4.418 1.00 95.38 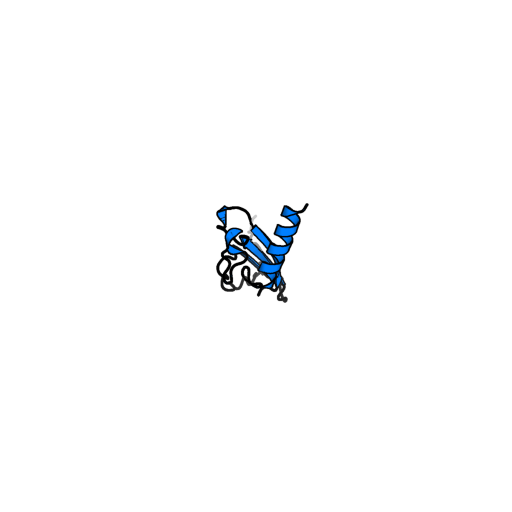88 ALA A O 1
ATOM 681 N N . GLN A 1 89 ? 0.668 -9.727 3.152 1.00 95.62 89 GLN A N 1
ATOM 682 C CA . GLN A 1 89 ? -0.306 -9.546 4.230 1.00 95.62 89 GLN A CA 1
ATOM 683 C C . GLN A 1 89 ? -0.932 -10.871 4.700 1.00 95.62 89 GLN A C 1
ATOM 685 O O . GLN A 1 89 ? -1.204 -11.030 5.892 1.00 95.62 89 GLN A O 1
ATOM 690 N N . GLN A 1 90 ? -1.116 -11.859 3.816 1.00 94.19 90 GLN A N 1
ATOM 691 C CA . GLN A 1 90 ? -1.570 -13.205 4.199 1.00 94.19 90 GLN A CA 1
ATOM 692 C C . GLN A 1 90 ? -0.563 -13.899 5.121 1.00 94.19 90 GLN A C 1
ATOM 694 O O . GLN A 1 90 ? -0.940 -14.421 6.172 1.00 94.19 90 GLN A O 1
ATOM 699 N N . VAL A 1 91 ? 0.724 -13.866 4.765 1.00 94.75 91 VAL A N 1
ATOM 700 C CA . VAL A 1 91 ? 1.798 -14.451 5.581 1.00 94.75 91 VAL A CA 1
ATOM 701 C C . VAL A 1 91 ? 1.908 -13.736 6.925 1.00 94.75 91 VAL A C 1
ATOM 703 O O . VAL A 1 91 ? 2.017 -14.396 7.960 1.00 94.75 91 VAL A O 1
ATOM 706 N N . GLN A 1 92 ? 1.856 -12.402 6.932 1.00 92.44 92 GLN A N 1
ATOM 707 C CA . GLN A 1 92 ? 1.877 -11.612 8.165 1.00 92.44 92 GLN A CA 1
ATOM 708 C C . GLN A 1 92 ? 0.699 -11.961 9.079 1.00 92.44 92 GLN A C 1
ATOM 710 O O . GLN A 1 92 ? 0.912 -12.214 10.264 1.00 92.44 92 GLN A O 1
ATOM 715 N N . ARG A 1 93 ? -0.521 -12.058 8.536 1.00 90.31 93 ARG A N 1
ATOM 716 C CA . ARG A 1 93 ? -1.695 -12.479 9.310 1.00 90.31 93 ARG A CA 1
ATOM 717 C C . ARG A 1 93 ? -1.534 -13.880 9.876 1.00 90.31 93 ARG A C 1
ATOM 719 O O . ARG A 1 93 ? -1.845 -14.089 11.042 1.00 90.31 93 ARG A O 1
ATOM 726 N N . GLY A 1 94 ? -1.047 -14.822 9.069 1.00 91.19 94 GLY A N 1
ATOM 727 C CA . GLY A 1 94 ? -0.764 -16.173 9.539 1.00 91.19 94 GLY A CA 1
ATOM 728 C C . GLY A 1 94 ? 0.164 -16.131 10.752 1.00 91.19 94 GLY A C 1
ATOM 729 O O . GLY A 1 94 ? -0.173 -16.655 11.805 1.00 91.19 94 GLY A O 1
ATOM 730 N N . ARG A 1 95 ? 1.285 -15.411 10.663 1.00 91.81 95 ARG A N 1
ATOM 731 C CA . ARG A 1 95 ? 2.219 -15.268 11.792 1.00 91.81 95 ARG A CA 1
ATOM 732 C C . ARG A 1 95 ? 1.570 -14.673 13.044 1.00 91.81 95 ARG A C 1
ATOM 734 O O . ARG A 1 95 ? 1.875 -15.140 14.129 1.00 91.81 95 ARG A O 1
ATOM 741 N N . GLN A 1 96 ? 0.675 -13.695 12.904 1.00 86.94 96 GLN A N 1
ATOM 742 C CA . GLN A 1 96 ? -0.056 -13.110 14.038 1.00 86.94 96 GLN A CA 1
ATOM 743 C C . GLN A 1 96 ? -1.071 -14.070 14.674 1.00 86.94 96 GLN A C 1
ATOM 745 O O . GLN A 1 96 ? -1.388 -13.925 15.846 1.00 86.94 96 GLN A O 1
ATOM 750 N N . GLN A 1 97 ? -1.614 -15.021 13.912 1.00 83.44 97 GLN A N 1
ATOM 751 C CA . GLN A 1 97 ? -2.561 -16.015 14.429 1.00 83.44 97 GLN A CA 1
ATOM 752 C C . GLN A 1 97 ? -1.871 -17.188 15.137 1.00 83.44 97 GLN A C 1
ATOM 754 O O . GLN A 1 97 ? -2.497 -17.840 15.968 1.00 83.44 97 GLN A O 1
ATOM 759 N N . TRP A 1 98 ? -0.610 -17.467 14.794 1.00 76.25 98 TRP A N 1
ATOM 760 C CA . TRP A 1 98 ? 0.141 -18.637 15.267 1.00 76.25 98 TRP A CA 1
ATOM 761 C C . TRP A 1 98 ? 1.337 -18.298 16.176 1.00 76.25 98 TRP A C 1
ATOM 763 O O . TRP A 1 98 ? 2.094 -19.207 16.518 1.00 76.25 98 TRP A O 1
ATOM 773 N N . GLY A 1 99 ? 1.544 -17.025 16.522 1.00 60.59 99 GLY A N 1
ATOM 774 C CA . GLY A 1 99 ? 2.618 -16.547 17.403 1.00 60.59 99 GLY A CA 1
ATOM 775 C C . GLY A 1 99 ? 2.072 -16.021 18.717 1.00 60.59 99 GLY A C 1
ATOM 776 O O . GLY A 1 99 ? 2.715 -16.302 19.751 1.00 60.59 99 GLY A O 1
#

Secondary structure (DSSP, 8-state):
---------------------------TT--EEEEPTTSSEEEEEEEPBPGGGTTSSS--BPPGGG--EEEEEEETT--TTSHHHHHHHHHHHHHHHH-

Radius of gyration: 23.55 Å; Cα contacts (8 Å, |Δi|>4): 107; chains: 1; bounding box: 42×86×28 Å